Protein AF-A0A645E197-F1 (afdb_monomer)

Mean predicted aligned error: 2.62 Å

Radius of gyration: 12.92 Å; Cα contacts (8 Å, |Δi|>4): 193; chains: 1; bounding box: 34×28×33 Å

Solvent-accessible surface area (backbone atoms only — not comparable to full-atom values): 5337 Å² total; per-residue (Å²): 117,44,81,45,74,20,82,20,40,45,80,24,35,70,56,83,44,68,65,9,28,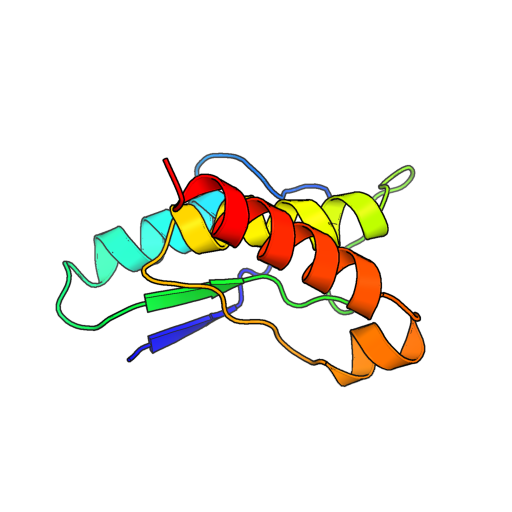16,13,27,20,37,48,50,45,61,72,48,69,70,78,47,57,35,22,14,18,45,43,52,86,76,46,55,73,60,90,90,55,59,57,61,60,30,48,18,46,33,42,55,34,6,31,74,32,28,78,25,68,34,79,43,54,67,65,43,31,59,76,68,70,41,56,65,34,45,49,51,22,49,53,52,54,59,60,64,67,77,112

Organism: NCBI:txid1076179

Structure (mmCIF, N/CA/C/O backbone):
data_AF-A0A645E197-F1
#
_entry.id   AF-A0A645E197-F1
#
loop_
_atom_site.group_PDB
_atom_site.id
_atom_site.type_symbol
_atom_site.label_atom_id
_atom_site.label_alt_id
_atom_site.label_comp_id
_atom_site.label_asym_id
_atom_site.label_entity_id
_atom_site.label_seq_id
_atom_site.pdbx_PDB_ins_code
_atom_site.Cartn_x
_atom_site.Cartn_y
_atom_site.Cartn_z
_atom_site.occupancy
_atom_site.B_iso_or_equiv
_atom_site.auth_seq_id
_atom_site.auth_comp_id
_atom_site.auth_asym_id
_atom_site.auth_atom_id
_atom_s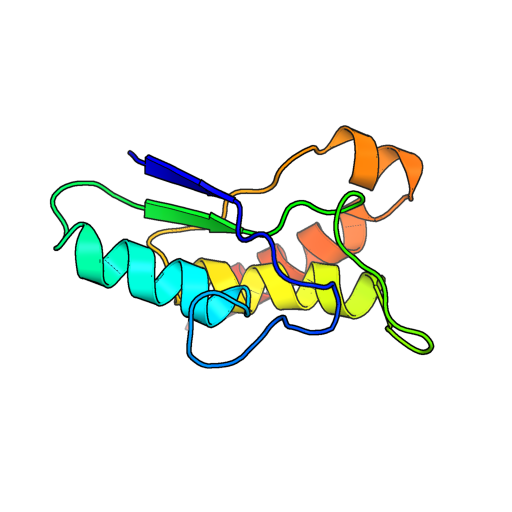ite.pdbx_PDB_model_num
ATOM 1 N N . MET A 1 1 ? -5.439 -11.985 13.948 1.00 88.44 1 MET A N 1
ATOM 2 C CA . MET A 1 1 ? -5.242 -11.082 12.792 1.00 88.44 1 MET A CA 1
ATOM 3 C C . MET A 1 1 ? -5.083 -11.919 11.537 1.00 88.44 1 MET A C 1
ATOM 5 O O . MET A 1 1 ? -4.636 -13.054 11.657 1.00 88.44 1 MET A O 1
ATOM 9 N N . MET A 1 2 ? -5.413 -11.368 10.374 1.00 95.69 2 MET A N 1
ATOM 10 C CA . MET A 1 2 ? -5.169 -11.970 9.065 1.00 95.69 2 MET A CA 1
ATOM 11 C C . MET A 1 2 ? -4.284 -11.032 8.241 1.00 95.69 2 MET A C 1
ATOM 13 O O . MET A 1 2 ? -4.598 -9.850 8.116 1.00 95.69 2 MET A O 1
ATOM 17 N N . LEU A 1 3 ? -3.183 -11.560 7.708 1.00 95.69 3 LEU A N 1
ATOM 18 C CA . LEU A 1 3 ? -2.302 -10.850 6.782 1.00 95.69 3 LEU A CA 1
ATOM 19 C C . LEU A 1 3 ? -2.620 -11.327 5.368 1.00 95.69 3 LEU A C 1
ATOM 21 O O . LEU A 1 3 ? -2.682 -12.536 5.141 1.00 95.69 3 LEU A O 1
ATOM 25 N N . ILE A 1 4 ? -2.839 -10.402 4.438 1.00 94.44 4 ILE A N 1
ATOM 26 C CA . ILE A 1 4 ? -3.202 -10.733 3.057 1.00 94.44 4 ILE A CA 1
ATOM 27 C C . ILE A 1 4 ? -2.282 -10.023 2.061 1.00 94.44 4 ILE A C 1
ATOM 29 O O . ILE A 1 4 ? -2.013 -8.830 2.187 1.00 94.44 4 ILE A O 1
ATOM 33 N N . GLY A 1 5 ? -1.819 -10.760 1.053 1.00 92.88 5 GLY A N 1
ATOM 34 C CA . GLY A 1 5 ? -1.072 -10.205 -0.075 1.00 92.88 5 GLY A CA 1
ATOM 35 C C . GLY A 1 5 ? -2.008 -9.896 -1.238 1.00 92.88 5 GLY A C 1
ATOM 36 O O . GLY A 1 5 ? -2.682 -10.793 -1.739 1.00 92.88 5 GLY A O 1
ATOM 37 N N . ALA A 1 6 ? -2.052 -8.640 -1.673 1.00 94.00 6 ALA A N 1
ATOM 38 C CA . ALA A 1 6 ? -2.780 -8.239 -2.866 1.00 94.00 6 ALA A CA 1
ATOM 39 C C . ALA A 1 6 ? -1.896 -8.435 -4.109 1.00 94.00 6 ALA A C 1
ATOM 41 O O . ALA A 1 6 ? -1.049 -7.596 -4.425 1.00 94.00 6 ALA A O 1
ATOM 42 N N . TYR A 1 7 ? -2.107 -9.542 -4.824 1.00 89.88 7 TYR A N 1
ATOM 43 C CA . TYR A 1 7 ? -1.361 -9.920 -6.034 1.00 89.88 7 TYR A CA 1
ATOM 44 C C . TYR A 1 7 ? -1.841 -9.163 -7.283 1.00 89.88 7 TYR A C 1
ATOM 46 O O . TYR A 1 7 ? -2.241 -9.749 -8.288 1.00 89.88 7 TYR A O 1
ATOM 54 N N . ALA A 1 8 ? -1.820 -7.834 -7.210 1.00 94.69 8 ALA A N 1
ATOM 55 C CA . ALA A 1 8 ? -2.158 -6.947 -8.314 1.00 94.69 8 ALA A CA 1
ATOM 56 C C . ALA A 1 8 ? -0.895 -6.496 -9.069 1.00 94.69 8 ALA A C 1
ATOM 58 O O . ALA A 1 8 ? 0.198 -6.422 -8.505 1.00 94.69 8 ALA A O 1
ATOM 59 N N . ALA A 1 9 ? -1.044 -6.151 -10.351 1.00 96.31 9 ALA A N 1
ATOM 60 C CA . ALA A 1 9 ? 0.024 -5.489 -11.099 1.00 96.31 9 ALA A CA 1
ATOM 61 C C . ALA A 1 9 ? 0.361 -4.122 -10.474 1.00 96.31 9 ALA A C 1
ATOM 63 O O . ALA A 1 9 ? -0.506 -3.475 -9.884 1.00 96.31 9 ALA A O 1
ATOM 64 N N . ALA A 1 10 ? 1.597 -3.649 -10.652 1.00 96.06 10 ALA A N 1
ATOM 65 C CA . ALA A 1 10 ? 2.077 -2.412 -10.031 1.00 96.06 10 ALA A CA 1
ATOM 66 C C . ALA A 1 10 ? 1.185 -1.194 -10.348 1.00 96.06 10 ALA A C 1
ATOM 68 O O . ALA A 1 10 ? 0.923 -0.380 -9.474 1.00 96.06 10 ALA A O 1
ATOM 69 N N . ASN A 1 11 ? 0.626 -1.110 -11.560 1.00 97.44 11 ASN A N 1
ATOM 70 C CA . ASN A 1 11 ? -0.274 -0.022 -11.965 1.00 97.44 11 ASN A CA 1
ATOM 71 C C . ASN A 1 11 ? -1.748 -0.211 -11.545 1.00 97.44 11 ASN A C 1
ATOM 73 O O . ASN A 1 11 ? -2.611 0.560 -11.966 1.00 97.44 11 ASN A O 1
ATOM 77 N N . LYS A 1 12 ? -2.069 -1.243 -10.758 1.00 97.94 12 LYS A N 1
ATOM 78 C CA . LYS A 1 12 ? -3.424 -1.558 -10.276 1.00 97.94 12 LYS A CA 1
ATOM 79 C C . LYS A 1 12 ? -3.547 -1.306 -8.775 1.00 97.94 12 LYS A C 1
ATOM 81 O O . LYS A 1 12 ? -3.959 -2.176 -8.013 1.00 97.94 12 LYS A O 1
ATOM 86 N N . VAL A 1 13 ? -3.191 -0.098 -8.346 1.00 97.94 13 VAL A N 1
ATOM 87 C CA . VAL A 1 13 ? -3.249 0.293 -6.931 1.00 97.94 13 VAL A CA 1
ATOM 88 C C . VAL A 1 13 ? -4.697 0.485 -6.464 1.00 97.94 13 VAL A C 1
ATOM 90 O O . VAL A 1 13 ? -5.175 -0.240 -5.592 1.00 97.94 13 VAL A O 1
ATOM 93 N N . TYR A 1 14 ? -5.421 1.414 -7.089 1.00 98.50 14 TYR A N 1
ATOM 94 C CA . TYR A 1 14 ? -6.808 1.743 -6.751 1.00 98.50 14 TYR A CA 1
ATOM 95 C C . TYR A 1 14 ? -7.812 1.039 -7.669 1.00 98.50 14 TYR A C 1
ATOM 97 O O . TYR A 1 14 ? -7.511 0.735 -8.825 1.00 98.50 14 TYR A O 1
ATOM 105 N N . GLY A 1 15 ? -9.027 0.820 -7.164 1.00 97.69 15 GLY A N 1
ATOM 106 C CA . GLY A 1 15 ? -10.161 0.300 -7.928 1.00 97.69 15 GLY A CA 1
ATOM 107 C C . GLY A 1 15 ? -10.988 -0.723 -7.157 1.00 97.69 15 GLY A C 1
ATOM 108 O O . GLY A 1 15 ? -10.730 -1.001 -5.989 1.00 97.69 15 GLY A O 1
ATOM 109 N N . THR A 1 16 ? -11.973 -1.304 -7.833 1.00 92.25 16 THR A N 1
ATOM 110 C CA . THR A 1 16 ? -12.894 -2.296 -7.272 1.00 92.25 16 THR A CA 1
ATOM 111 C C . THR A 1 16 ? -12.596 -3.686 -7.848 1.00 92.25 16 THR A C 1
ATOM 113 O O . THR A 1 16 ? -12.327 -3.831 -9.039 1.00 92.25 16 THR A O 1
ATOM 116 N N . GLY A 1 17 ? -12.627 -4.721 -7.004 1.00 91.56 17 GLY A N 1
ATOM 117 C CA . GLY A 1 17 ? -12.351 -6.109 -7.399 1.00 91.56 17 GLY A CA 1
ATOM 118 C C . GLY A 1 17 ? -10.980 -6.634 -6.962 1.00 91.56 17 GLY A C 1
ATOM 119 O O . GLY A 1 17 ? -10.108 -5.891 -6.533 1.00 91.56 17 GLY A O 1
ATOM 120 N N . GLU A 1 18 ? -10.793 -7.948 -7.057 1.00 92.19 18 GLU A N 1
ATOM 121 C CA . GLU A 1 18 ? -9.620 -8.647 -6.503 1.00 92.19 18 GLU A CA 1
ATOM 122 C C . GLU A 1 18 ? -8.308 -8.406 -7.274 1.00 92.19 18 GLU A C 1
ATOM 124 O O . GLU A 1 18 ? -7.234 -8.749 -6.796 1.00 92.19 18 GLU A O 1
ATOM 129 N N . TRP A 1 19 ? -8.378 -7.760 -8.439 1.00 94.94 19 TRP A N 1
ATOM 130 C CA . TRP A 1 19 ? -7.218 -7.467 -9.289 1.00 94.94 19 TRP A CA 1
ATOM 131 C C . TRP A 1 19 ? -6.653 -6.054 -9.098 1.00 94.94 19 TRP A C 1
ATOM 133 O O . TRP A 1 19 ? -5.823 -5.607 -9.892 1.00 94.94 19 TRP A O 1
ATOM 143 N N . THR A 1 20 ? -7.098 -5.346 -8.058 1.00 97.62 20 THR A N 1
ATOM 144 C CA . THR A 1 20 ? -6.486 -4.102 -7.579 1.00 97.62 20 THR A CA 1
ATOM 145 C C . THR A 1 20 ? -6.110 -4.239 -6.109 1.00 97.62 20 THR A C 1
ATOM 147 O O . THR A 1 20 ? -6.738 -4.998 -5.370 1.00 97.62 20 THR A O 1
ATOM 150 N N . MET A 1 21 ? -5.097 -3.498 -5.657 1.00 97.31 21 MET A N 1
ATOM 151 C CA . MET A 1 21 ? -4.642 -3.577 -4.263 1.00 97.31 21 MET A CA 1
ATOM 152 C C . MET A 1 21 ? -5.748 -3.149 -3.291 1.00 97.31 21 MET A C 1
ATOM 154 O O . MET A 1 21 ? -6.046 -3.861 -2.329 1.00 97.31 21 MET A O 1
ATOM 158 N N . GLN A 1 22 ? -6.413 -2.031 -3.595 1.00 98.31 22 GLN A N 1
ATOM 159 C CA . GLN A 1 22 ? -7.560 -1.532 -2.839 1.00 98.31 22 GLN A CA 1
ATOM 160 C C . GLN A 1 22 ? -8.719 -2.536 -2.829 1.00 98.31 22 GLN A C 1
ATOM 162 O O . GLN A 1 22 ? -9.235 -2.879 -1.768 1.00 98.31 22 GLN A O 1
ATOM 167 N N . GLY A 1 23 ? -9.124 -3.026 -4.000 1.00 98.00 23 GLY A N 1
ATOM 168 C CA . GLY A 1 23 ? -10.303 -3.873 -4.127 1.00 98.00 23 GLY A CA 1
ATOM 169 C C . GLY A 1 23 ? -10.107 -5.251 -3.496 1.00 98.00 23 GLY A C 1
ATOM 170 O O . GLY A 1 23 ? -11.039 -5.767 -2.875 1.00 98.00 23 GLY A O 1
ATOM 171 N N . PHE A 1 24 ? -8.896 -5.812 -3.566 1.00 97.06 24 PHE A N 1
ATOM 172 C CA . PHE A 1 24 ? -8.544 -7.040 -2.855 1.00 97.06 24 PHE A CA 1
ATOM 173 C C . PHE A 1 24 ? -8.654 -6.855 -1.335 1.00 97.06 24 PHE A C 1
ATOM 175 O O . PHE A 1 24 ? -9.312 -7.649 -0.661 1.00 97.06 24 PHE A O 1
ATOM 182 N N . CYS A 1 25 ? -8.089 -5.763 -0.806 1.00 97.56 25 CYS A N 1
ATOM 183 C CA . CYS A 1 25 ? -8.176 -5.403 0.611 1.00 97.56 25 CYS A CA 1
ATOM 184 C C . CYS A 1 25 ? -9.630 -5.238 1.082 1.00 97.56 25 CYS A C 1
ATOM 186 O O . CYS A 1 25 ? -10.049 -5.877 2.050 1.00 97.56 25 CYS A O 1
ATOM 188 N N . THR A 1 26 ? -10.436 -4.468 0.344 1.00 97.62 26 THR A N 1
ATOM 189 C CA . THR A 1 26 ? -11.858 -4.269 0.658 1.00 97.62 26 THR A CA 1
ATOM 190 C C . THR A 1 26 ? -12.635 -5.583 0.641 1.00 97.62 26 THR A C 1
ATOM 192 O O . THR A 1 26 ? -13.447 -5.835 1.531 1.00 97.62 26 THR A O 1
ATOM 195 N N . ARG A 1 27 ? -12.386 -6.456 -0.343 1.00 96.88 27 ARG A N 1
ATOM 196 C CA . ARG A 1 27 ? -13.079 -7.746 -0.444 1.00 96.88 27 ARG A CA 1
ATOM 197 C C . ARG A 1 27 ? -12.709 -8.678 0.702 1.00 96.88 27 ARG A C 1
ATOM 199 O O . 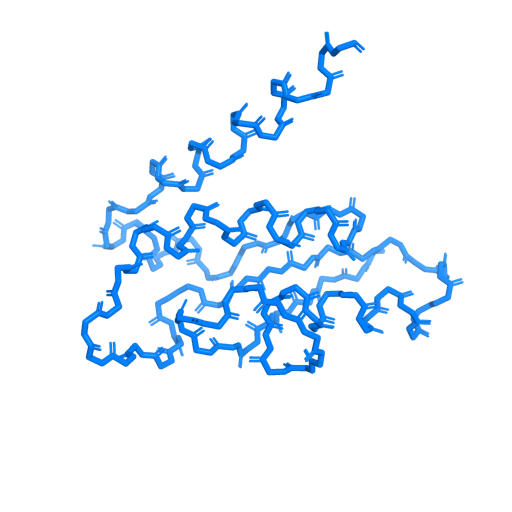ARG A 1 27 ? -13.587 -9.355 1.227 1.00 96.88 27 ARG A O 1
ATOM 206 N N . ALA A 1 28 ? -11.450 -8.688 1.127 1.00 96.38 28 ALA A N 1
ATOM 207 C CA . ALA A 1 28 ? -11.040 -9.460 2.291 1.00 96.38 28 ALA A CA 1
ATOM 208 C C . ALA A 1 28 ? -11.724 -8.961 3.572 1.00 96.38 28 ALA A C 1
ATOM 210 O O . ALA A 1 28 ? -12.262 -9.774 4.319 1.00 96.38 28 ALA A O 1
ATOM 211 N N . LYS A 1 29 ? -11.786 -7.641 3.792 1.00 96.25 29 LYS A N 1
ATOM 212 C CA . LYS A 1 29 ? -12.560 -7.045 4.895 1.00 96.25 29 LYS A CA 1
ATOM 213 C C . LYS A 1 29 ? -14.036 -7.435 4.858 1.00 96.25 29 LYS A C 1
ATOM 215 O O . LYS A 1 29 ? -14.610 -7.739 5.903 1.00 96.25 29 LYS A O 1
ATOM 220 N N . ASP A 1 30 ? -14.642 -7.434 3.674 1.00 96.06 30 ASP A N 1
ATOM 221 C CA . ASP A 1 30 ? -16.042 -7.819 3.516 1.00 96.06 30 ASP A CA 1
ATOM 222 C C . ASP A 1 30 ? -16.264 -9.312 3.798 1.00 96.06 30 ASP A C 1
ATOM 224 O O . ASP A 1 30 ? -17.217 -9.670 4.483 1.00 96.06 30 ASP A O 1
ATOM 228 N N . LEU A 1 31 ? -15.372 -10.189 3.336 1.00 95.88 31 LEU A N 1
ATOM 229 C CA . LEU A 1 31 ? -15.481 -11.635 3.543 1.00 95.88 31 LEU A CA 1
ATOM 230 C C . LEU A 1 31 ? -15.234 -12.051 4.994 1.00 95.88 31 LEU A C 1
ATOM 232 O O . LEU A 1 31 ? -15.899 -12.960 5.486 1.00 95.88 31 LEU A O 1
ATOM 236 N N . THR A 1 32 ? -14.307 -11.396 5.696 1.00 96.00 32 THR A N 1
ATOM 237 C CA . THR A 1 32 ? -14.037 -11.720 7.104 1.00 96.00 32 THR A CA 1
ATOM 238 C C . THR A 1 32 ? -15.122 -11.210 8.046 1.00 96.00 32 THR A C 1
ATOM 240 O O . THR A 1 32 ? -15.154 -11.647 9.194 1.00 96.00 32 THR A O 1
ATOM 243 N N . LYS A 1 33 ? -16.005 -10.302 7.596 1.00 95.75 33 LYS A N 1
ATOM 244 C CA . LYS A 1 33 ? -17.129 -9.742 8.376 1.00 95.75 33 LYS A CA 1
ATOM 245 C C . LYS A 1 33 ? -16.717 -9.276 9.782 1.00 95.75 33 LYS A C 1
ATOM 247 O O . LYS A 1 33 ? -17.477 -9.397 10.737 1.00 95.75 33 LYS A O 1
ATOM 252 N N . GLY A 1 34 ? -15.490 -8.766 9.917 1.00 94.69 34 GLY A N 1
ATOM 253 C CA . GLY A 1 34 ? -14.943 -8.297 11.193 1.00 94.69 34 GLY A CA 1
ATOM 254 C C . GLY A 1 34 ? -14.578 -9.393 12.203 1.00 94.69 34 GLY A C 1
ATOM 255 O O . GLY A 1 34 ? -14.194 -9.060 13.319 1.00 94.69 34 GLY A O 1
ATOM 256 N N . ALA A 1 35 ? -14.635 -10.679 11.837 1.00 97.31 35 ALA A N 1
ATOM 257 C CA . ALA A 1 35 ? -14.241 -11.782 12.718 1.00 97.31 35 ALA A CA 1
ATOM 258 C C . ALA A 1 35 ? -12.766 -11.698 13.152 1.00 97.31 35 ALA A C 1
ATOM 260 O O . ALA A 1 35 ? -12.396 -12.183 14.219 1.00 97.31 35 ALA A O 1
ATOM 261 N N . VAL A 1 36 ? -11.919 -11.076 12.324 1.00 96.38 36 VAL A N 1
ATOM 262 C CA . VAL A 1 36 ? -10.510 -10.795 12.615 1.00 96.38 36 VAL A CA 1
ATOM 263 C C . VAL A 1 36 ? -10.092 -9.454 12.001 1.00 96.38 36 VAL A C 1
ATOM 265 O O . VAL A 1 36 ? -10.579 -9.118 10.919 1.00 96.38 36 VAL A O 1
ATOM 268 N N . PRO A 1 37 ? -9.145 -8.717 12.619 1.00 97.75 37 PRO A N 1
ATOM 269 C CA . PRO A 1 37 ? -8.482 -7.599 11.957 1.00 97.75 37 PRO A CA 1
ATOM 270 C C . PRO A 1 37 ? -7.729 -8.072 10.712 1.00 97.75 37 PRO A C 1
ATOM 272 O O . PRO A 1 37 ? -7.016 -9.083 10.780 1.00 97.75 37 PRO A O 1
ATOM 275 N N . VAL A 1 38 ? -7.873 -7.344 9.608 1.00 97.88 38 VAL A N 1
ATOM 276 C CA . VAL A 1 38 ? -7.243 -7.641 8.315 1.00 97.88 38 VAL A CA 1
ATOM 277 C C . VAL A 1 38 ? -6.193 -6.582 8.003 1.00 97.88 38 VAL A C 1
ATOM 279 O O . VAL A 1 38 ? -6.501 -5.395 8.000 1.00 97.88 38 VAL A O 1
ATOM 282 N N . TYR A 1 39 ? -4.973 -7.013 7.694 1.00 97.56 39 TYR A N 1
ATOM 283 C CA . TYR A 1 39 ? -3.885 -6.147 7.246 1.00 97.56 39 TYR A CA 1
ATOM 284 C C . TYR A 1 39 ? -3.475 -6.577 5.846 1.00 97.56 39 TYR A C 1
ATOM 286 O O . TYR A 1 39 ? -3.081 -7.727 5.643 1.00 97.56 39 TYR A O 1
ATOM 294 N N . GLY A 1 40 ? -3.599 -5.670 4.883 1.00 96.44 40 GLY A N 1
ATOM 295 C CA . GLY A 1 40 ? -3.360 -5.973 3.477 1.00 96.44 40 GLY A CA 1
ATOM 296 C C . GLY A 1 40 ? -2.312 -5.074 2.854 1.00 96.44 40 GLY A C 1
ATOM 297 O O . GLY A 1 40 ? -2.078 -3.956 3.316 1.00 96.44 40 GLY A O 1
ATOM 298 N N . GLY A 1 41 ? -1.697 -5.563 1.787 1.00 95.56 41 GLY A N 1
ATOM 299 C CA . GLY A 1 41 ? -0.855 -4.744 0.932 1.00 95.56 41 GLY A CA 1
ATOM 300 C C . GLY A 1 41 ? -0.173 -5.541 -0.171 1.00 95.56 41 GLY A C 1
ATOM 301 O O . GLY A 1 41 ? -0.450 -6.731 -0.339 1.00 95.56 41 GLY A O 1
ATOM 302 N N . PRO A 1 42 ? 0.643 -4.871 -0.993 1.00 94.38 42 PRO A N 1
ATOM 303 C CA . PRO A 1 42 ? 1.197 -5.460 -2.204 1.00 94.38 42 PRO A CA 1
ATOM 304 C C . PRO A 1 42 ? 2.358 -6.423 -1.941 1.00 94.38 42 PRO A C 1
ATOM 306 O O . PRO A 1 42 ? 3.075 -6.305 -0.947 1.00 94.38 42 PRO A O 1
ATOM 309 N N . ASP A 1 43 ? 2.598 -7.299 -2.916 1.00 90.19 43 ASP A N 1
ATOM 310 C CA . ASP A 1 43 ? 3.832 -8.081 -3.051 1.00 90.19 43 ASP A CA 1
ATOM 311 C C . ASP A 1 43 ? 4.860 -7.296 -3.890 1.00 90.19 43 ASP A C 1
ATOM 313 O O . ASP A 1 43 ? 5.025 -7.497 -5.102 1.00 90.19 43 ASP A O 1
ATOM 317 N N . VAL A 1 44 ? 5.486 -6.295 -3.261 1.00 91.00 44 VAL A N 1
ATOM 318 C CA . VAL A 1 44 ? 6.391 -5.372 -3.961 1.00 91.00 44 VAL A CA 1
ATOM 319 C C . VAL A 1 44 ? 7.603 -6.133 -4.487 1.00 91.00 44 VAL A C 1
ATOM 321 O O . VAL A 1 44 ? 8.312 -6.799 -3.737 1.00 91.00 44 VAL A O 1
ATOM 324 N N . GLY A 1 45 ? 7.881 -5.973 -5.782 1.00 88.31 45 GLY A N 1
ATOM 325 C CA . GLY A 1 45 ? 9.024 -6.598 -6.452 1.00 88.31 45 GLY A CA 1
ATOM 326 C C . GLY A 1 45 ? 8.722 -7.947 -7.106 1.00 88.31 45 GLY A C 1
ATOM 327 O O . GLY A 1 45 ? 9.533 -8.401 -7.907 1.00 88.31 45 GLY A O 1
ATOM 328 N N . ASN A 1 46 ? 7.551 -8.536 -6.843 1.00 88.81 46 ASN A N 1
ATOM 329 C CA . ASN A 1 46 ? 7.096 -9.785 -7.464 1.00 88.81 46 ASN A CA 1
ATOM 330 C C . ASN A 1 46 ? 5.795 -9.615 -8.286 1.00 88.81 46 ASN A C 1
ATOM 332 O O . ASN A 1 46 ? 5.231 -10.569 -8.816 1.00 88.81 46 ASN A O 1
ATOM 336 N N . TRP A 1 47 ? 5.312 -8.380 -8.433 1.00 91.44 47 TRP A N 1
ATOM 337 C CA . TRP A 1 47 ? 4.186 -8.030 -9.300 1.00 91.44 47 TRP A CA 1
ATOM 338 C C . TRP A 1 47 ? 4.579 -7.898 -10.781 1.00 91.44 47 TRP A C 1
ATOM 340 O O . TRP A 1 47 ? 5.734 -7.674 -11.143 1.00 91.44 47 TRP A O 1
ATOM 350 N N . THR A 1 48 ? 3.589 -7.951 -11.673 1.00 95.56 48 THR A N 1
ATOM 351 C CA . THR A 1 48 ? 3.786 -7.493 -13.056 1.00 95.56 48 THR A CA 1
ATOM 352 C C . THR A 1 48 ? 3.968 -5.976 -13.080 1.00 95.56 48 THR A C 1
ATOM 354 O O . THR A 1 48 ? 3.193 -5.250 -12.455 1.00 95.56 48 THR A O 1
ATOM 357 N N . VAL A 1 49 ? 4.952 -5.495 -13.844 1.00 96.38 49 VAL A N 1
ATOM 358 C CA . VAL A 1 49 ? 5.199 -4.064 -14.068 1.00 96.38 49 VAL A CA 1
ATOM 359 C C . VAL A 1 49 ? 4.918 -3.727 -15.535 1.00 96.38 49 VAL A C 1
ATOM 361 O O . VAL A 1 49 ? 5.785 -3.927 -16.386 1.00 96.38 49 VAL A O 1
ATOM 364 N N . PRO A 1 50 ? 3.709 -3.239 -15.869 1.00 97.25 50 PRO A N 1
ATOM 365 C CA . PRO A 1 50 ? 3.414 -2.775 -17.220 1.00 97.25 50 PRO A CA 1
ATOM 366 C C . PRO A 1 50 ? 4.332 -1.625 -17.646 1.00 97.25 50 PRO A C 1
ATOM 368 O O . PRO A 1 50 ? 4.758 -0.817 -16.815 1.00 97.25 50 PRO A O 1
ATOM 371 N N . ALA A 1 51 ? 4.610 -1.524 -18.946 1.00 97.19 51 ALA A N 1
ATOM 372 C CA . ALA A 1 51 ? 5.441 -0.455 -19.494 1.00 97.19 51 ALA A CA 1
ATOM 373 C C . ALA A 1 51 ? 4.900 0.935 -19.107 1.00 97.19 51 ALA A C 1
ATOM 375 O O . ALA A 1 51 ? 3.694 1.173 -19.147 1.00 97.19 51 ALA A O 1
ATOM 376 N N . GLY A 1 52 ? 5.802 1.842 -18.720 1.00 97.00 52 GLY A N 1
ATOM 377 C CA . GLY A 1 52 ? 5.455 3.200 -18.283 1.00 97.00 52 GLY A CA 1
ATOM 378 C C . GLY A 1 52 ? 4.940 3.314 -16.843 1.00 97.00 52 GLY A C 1
ATOM 379 O O . GLY A 1 52 ? 4.595 4.412 -16.421 1.00 97.00 52 GLY A O 1
ATOM 380 N N . THR A 1 53 ? 4.894 2.220 -16.075 1.00 97.50 53 THR A N 1
ATOM 381 C CA . THR A 1 53 ? 4.485 2.275 -14.664 1.00 97.50 53 THR A CA 1
ATOM 382 C C . THR A 1 53 ? 5.557 2.943 -13.807 1.00 97.50 53 THR A C 1
ATOM 384 O O . THR A 1 53 ? 6.685 2.453 -13.729 1.00 97.50 53 THR A O 1
ATOM 387 N N . ASP A 1 54 ? 5.188 4.005 -13.089 1.00 97.62 54 ASP A N 1
ATOM 388 C CA . ASP A 1 54 ? 5.992 4.516 -11.980 1.00 97.62 54 ASP A CA 1
ATOM 389 C C . ASP A 1 54 ? 5.810 3.604 -10.758 1.00 97.62 54 ASP A C 1
ATOM 391 O O . ASP A 1 54 ? 4.849 3.700 -9.986 1.00 97.62 54 ASP A O 1
ATOM 395 N N . VAL A 1 55 ? 6.743 2.665 -10.604 1.00 96.62 55 VAL A N 1
ATOM 396 C CA . VAL A 1 55 ? 6.731 1.687 -9.509 1.00 96.62 55 VAL A CA 1
ATOM 397 C C . VAL A 1 55 ? 6.880 2.375 -8.152 1.00 96.62 55 VAL A C 1
ATOM 399 O O . VAL A 1 55 ? 6.274 1.936 -7.181 1.00 96.62 55 VAL A O 1
ATOM 402 N N . ASN A 1 56 ? 7.637 3.467 -8.067 1.00 97.19 56 ASN A N 1
ATOM 403 C CA . ASN A 1 56 ? 7.872 4.166 -6.805 1.00 97.19 56 ASN A CA 1
ATOM 404 C C . ASN A 1 56 ? 6.608 4.882 -6.330 1.00 97.19 56 ASN A C 1
ATOM 406 O O . ASN A 1 56 ? 6.225 4.763 -5.164 1.00 97.19 56 ASN A O 1
ATOM 410 N N . GLN A 1 57 ? 5.919 5.553 -7.255 1.00 98.25 57 GLN A N 1
ATOM 411 C CA . GLN A 1 57 ? 4.598 6.112 -6.995 1.00 98.25 57 GLN A CA 1
ATOM 412 C C . GLN A 1 57 ? 3.609 5.016 -6.587 1.00 98.25 57 GLN A C 1
ATOM 414 O O . GLN A 1 57 ? 2.866 5.193 -5.623 1.00 98.25 57 GLN A O 1
ATOM 419 N N . SER A 1 58 ? 3.642 3.866 -7.264 1.00 97.62 58 SER A N 1
ATOM 420 C CA . SER A 1 58 ? 2.764 2.732 -6.954 1.00 97.62 58 SER A CA 1
ATOM 421 C C . SER A 1 58 ? 3.012 2.179 -5.546 1.00 97.62 58 SER A C 1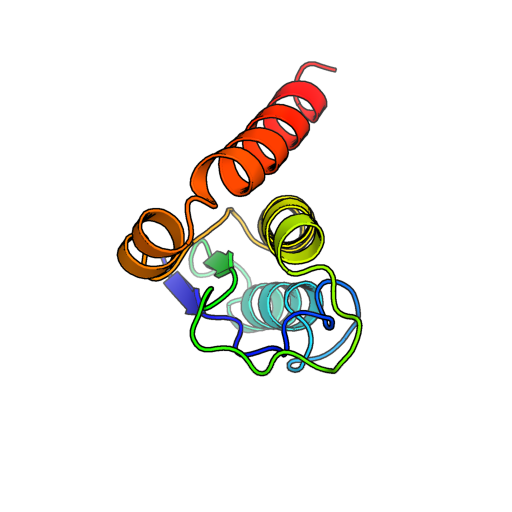
ATOM 423 O O . SER A 1 58 ? 2.064 1.925 -4.807 1.00 97.62 58 SER A O 1
ATOM 425 N N . VAL A 1 59 ? 4.278 2.059 -5.128 1.00 97.19 59 VAL A N 1
ATOM 426 C CA . VAL A 1 59 ? 4.655 1.664 -3.761 1.00 97.19 59 VAL A CA 1
ATOM 427 C C . VAL A 1 59 ? 4.096 2.653 -2.738 1.00 97.19 59 VAL A C 1
ATOM 429 O O . VAL A 1 59 ? 3.453 2.229 -1.779 1.00 97.19 59 VAL A O 1
ATOM 432 N N . GLN A 1 60 ? 4.272 3.959 -2.952 1.00 97.88 60 GLN A N 1
ATOM 433 C CA . GLN A 1 60 ? 3.742 4.981 -2.045 1.00 97.88 60 GLN A CA 1
ATOM 434 C C . GLN A 1 60 ? 2.208 4.935 -1.961 1.00 97.88 60 GLN A C 1
ATOM 436 O O . GLN A 1 60 ? 1.648 4.913 -0.865 1.00 97.88 60 GLN A O 1
ATOM 441 N N . GLN A 1 61 ? 1.525 4.894 -3.107 1.00 98.38 61 GLN A N 1
ATOM 442 C CA . GLN A 1 61 ? 0.062 4.850 -3.180 1.00 98.38 61 GLN A CA 1
ATOM 443 C C . GLN A 1 61 ? -0.512 3.557 -2.595 1.00 98.38 61 GLN A C 1
ATOM 445 O O . GLN A 1 61 ? -1.610 3.571 -2.048 1.00 98.38 61 GLN A O 1
ATOM 450 N N . SER A 1 62 ? 0.227 2.444 -2.657 1.00 97.50 62 SER A N 1
ATOM 451 C CA . SER A 1 62 ? -0.216 1.181 -2.062 1.00 97.50 62 SER A CA 1
ATOM 452 C C . SER A 1 62 ? -0.459 1.293 -0.558 1.00 97.50 62 SER A C 1
ATOM 454 O O . SER A 1 62 ? -1.358 0.627 -0.047 1.00 97.50 62 SER A O 1
ATOM 456 N N . VAL A 1 63 ? 0.299 2.148 0.142 1.00 98.12 63 VAL A N 1
ATOM 457 C CA . VAL A 1 63 ? 0.099 2.385 1.575 1.00 98.12 63 VAL A CA 1
ATOM 458 C C . VAL A 1 63 ? -1.278 2.991 1.797 1.00 98.12 63 VAL A C 1
ATOM 460 O O . VAL A 1 63 ? -2.070 2.419 2.534 1.00 98.12 63 VAL A O 1
ATOM 463 N N . ASP A 1 64 ? -1.584 4.089 1.107 1.00 98.25 64 ASP A N 1
ATOM 464 C CA . ASP A 1 64 ? -2.876 4.773 1.188 1.00 98.25 64 ASP A CA 1
ATOM 465 C C . ASP A 1 64 ? -4.043 3.858 0.784 1.00 98.25 64 ASP A C 1
ATOM 467 O O . ASP A 1 64 ? -5.015 3.714 1.525 1.00 98.25 64 ASP A O 1
ATOM 471 N N . ALA A 1 65 ? -3.923 3.182 -0.358 1.00 98.12 65 ALA A N 1
ATOM 472 C CA . ALA A 1 65 ? -4.970 2.316 -0.879 1.00 98.12 65 ALA A CA 1
ATOM 473 C C . ALA A 1 65 ? -5.312 1.171 0.080 1.00 98.12 65 ALA A C 1
ATOM 475 O O . ALA A 1 65 ? -6.485 0.895 0.328 1.00 98.12 65 ALA A O 1
ATOM 476 N N . CYS A 1 66 ? -4.294 0.498 0.617 1.00 97.88 66 CYS A N 1
ATOM 477 C CA . CYS A 1 66 ? -4.498 -0.699 1.419 1.00 97.88 66 CYS A CA 1
ATOM 478 C C . CYS A 1 66 ? -4.834 -0.361 2.873 1.00 97.88 66 CYS A C 1
ATOM 480 O O . CYS A 1 66 ? -5.740 -0.976 3.427 1.00 97.88 66 CYS A O 1
ATOM 482 N N . ILE A 1 67 ? -4.171 0.631 3.484 1.00 97.50 67 ILE A N 1
ATOM 483 C CA . ILE A 1 67 ? -4.403 0.975 4.896 1.00 97.50 67 ILE A CA 1
ATOM 484 C C . ILE A 1 67 ? -5.824 1.482 5.141 1.00 97.50 67 ILE A C 1
ATOM 486 O O . ILE A 1 67 ? -6.395 1.183 6.181 1.00 97.50 67 ILE A O 1
ATOM 490 N N . ASN A 1 68 ? -6.407 2.194 4.170 1.00 97.06 68 ASN A N 1
ATOM 491 C CA . ASN A 1 68 ? -7.780 2.691 4.249 1.00 97.06 68 ASN A CA 1
ATOM 492 C C . ASN A 1 68 ? -8.821 1.644 3.815 1.00 97.06 68 ASN A C 1
ATOM 494 O O . ASN A 1 68 ? -9.999 1.774 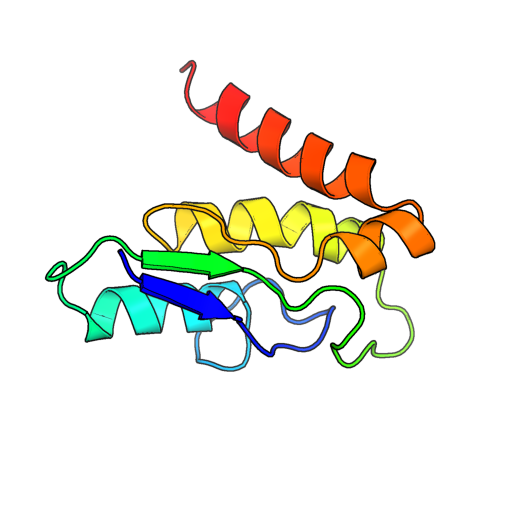4.140 1.00 97.06 68 ASN A O 1
ATOM 498 N N . ALA A 1 69 ? -8.414 0.616 3.063 1.00 97.38 69 ALA A N 1
ATOM 499 C CA . ALA A 1 69 ? -9.293 -0.475 2.637 1.00 97.38 69 ALA A CA 1
ATOM 500 C C . ALA A 1 69 ? -9.336 -1.650 3.631 1.00 97.38 69 ALA A C 1
ATOM 502 O O . ALA A 1 69 ? -10.238 -2.482 3.533 1.00 97.38 69 ALA A O 1
ATOM 503 N N . CYS A 1 70 ? -8.373 -1.719 4.555 1.00 95.62 70 CYS A N 1
ATOM 504 C CA . CYS A 1 70 ? -8.198 -2.744 5.586 1.00 95.62 70 CYS A CA 1
ATOM 505 C C . CYS A 1 70 ? -8.190 -2.132 7.003 1.00 95.62 70 CYS A C 1
ATOM 507 O O . CYS A 1 70 ? -8.405 -0.939 7.175 1.00 95.62 70 CYS A O 1
ATOM 509 N N . ASP A 1 71 ? -7.943 -2.951 8.033 1.00 96.69 71 ASP A N 1
ATOM 510 C CA . ASP A 1 71 ? -7.682 -2.476 9.407 1.00 96.69 71 ASP A CA 1
ATOM 511 C C . ASP A 1 71 ? -6.219 -2.040 9.608 1.00 96.69 71 ASP A C 1
ATOM 513 O O . ASP A 1 71 ? -5.827 -1.572 10.678 1.00 96.69 71 ASP A O 1
ATOM 517 N N . GLY A 1 72 ? -5.395 -2.220 8.577 1.00 96.06 72 GLY A N 1
ATOM 518 C CA . GLY A 1 72 ? -4.048 -1.695 8.508 1.00 96.06 72 GLY A CA 1
ATOM 519 C C . GLY A 1 72 ? -3.296 -2.178 7.269 1.00 96.06 72 GLY A C 1
ATOM 520 O O . GLY A 1 72 ? -3.853 -2.822 6.378 1.00 96.06 72 GLY A O 1
ATOM 521 N N . TYR A 1 73 ? -2.004 -1.861 7.233 1.00 96.81 73 TYR A N 1
ATOM 522 C CA . TYR A 1 73 ? -1.119 -2.151 6.110 1.00 96.81 73 TYR A CA 1
ATOM 523 C C . TYR A 1 73 ? -0.202 -3.339 6.403 1.00 96.81 73 TYR A C 1
ATOM 525 O O . TYR A 1 73 ? 0.366 -3.442 7.491 1.00 96.81 73 TYR A O 1
ATOM 533 N N . PHE A 1 74 ? -0.031 -4.211 5.415 1.00 94.94 74 PHE A N 1
ATOM 534 C CA . PHE A 1 74 ? 0.937 -5.302 5.426 1.00 94.94 74 PHE A CA 1
ATOM 535 C C . PHE A 1 74 ? 1.831 -5.199 4.191 1.00 94.94 74 PHE A C 1
ATOM 537 O O . PHE A 1 74 ? 1.342 -4.978 3.091 1.00 94.94 74 PHE A O 1
ATOM 544 N N . LEU A 1 75 ? 3.139 -5.369 4.365 1.00 90.31 75 LEU A N 1
ATOM 545 C CA . LEU A 1 75 ? 4.109 -5.291 3.280 1.00 90.31 75 LEU A CA 1
ATOM 546 C C . LEU A 1 75 ? 4.943 -6.572 3.230 1.00 90.31 75 LEU A C 1
ATOM 548 O O . LEU A 1 75 ? 5.552 -6.960 4.228 1.00 90.31 75 LEU A O 1
ATOM 552 N N . PHE A 1 76 ? 5.012 -7.170 2.043 1.00 80.25 76 PHE A N 1
ATOM 553 C CA . PHE A 1 76 ? 5.778 -8.374 1.744 1.00 80.25 76 PHE A CA 1
ATOM 554 C C . PHE A 1 76 ? 6.634 -8.146 0.487 1.00 80.25 76 PHE A C 1
ATOM 556 O O . PHE A 1 76 ? 6.164 -7.519 -0.457 1.00 80.25 76 PHE A O 1
ATOM 563 N N . ASP A 1 77 ? 7.884 -8.589 0.372 1.00 83.88 77 ASP A N 1
ATOM 564 C CA . ASP A 1 77 ? 8.935 -8.786 1.384 1.00 83.88 77 ASP A CA 1
ATOM 565 C C . ASP A 1 77 ? 9.843 -7.534 1.373 1.00 83.88 77 ASP A C 1
ATOM 567 O O . ASP A 1 77 ? 10.220 -7.020 0.314 1.00 83.88 77 ASP A O 1
ATOM 571 N N . MET A 1 78 ? 10.240 -7.043 2.551 1.00 88.56 78 MET A N 1
ATOM 572 C CA . MET A 1 78 ? 11.145 -5.899 2.707 1.00 88.56 78 MET A CA 1
ATOM 573 C C . MET A 1 78 ? 12.495 -6.052 1.990 1.00 88.56 78 MET A C 1
ATOM 575 O O . MET A 1 78 ? 13.128 -5.041 1.666 1.00 88.56 78 MET A O 1
ATOM 579 N N . ILE A 1 79 ? 12.957 -7.276 1.718 1.00 91.75 79 ILE A N 1
ATOM 580 C CA . ILE A 1 79 ? 14.190 -7.505 0.955 1.00 91.75 79 ILE A CA 1
ATOM 581 C C . ILE A 1 79 ? 14.093 -6.925 -0.461 1.00 91.75 79 ILE A C 1
ATOM 583 O O . ILE A 1 79 ? 15.075 -6.341 -0.933 1.00 91.75 79 ILE A O 1
ATOM 587 N N . HIS A 1 80 ? 12.933 -7.010 -1.123 1.00 92.00 80 HIS A N 1
ATOM 588 C CA . HIS A 1 80 ? 12.742 -6.406 -2.445 1.00 92.00 80 HIS A CA 1
ATOM 589 C C . HIS A 1 80 ? 12.864 -4.884 -2.382 1.00 92.00 80 HIS A C 1
ATOM 591 O O . HIS A 1 80 ? 13.624 -4.299 -3.156 1.00 92.00 80 HIS A O 1
ATOM 597 N N . LEU A 1 81 ? 12.225 -4.250 -1.394 1.00 92.12 81 LEU A N 1
ATOM 598 C CA . LEU A 1 81 ? 12.352 -2.807 -1.184 1.00 92.12 81 LEU A CA 1
ATOM 599 C C . LEU A 1 81 ? 13.790 -2.385 -0.910 1.00 92.12 81 LEU A C 1
ATOM 601 O O . LEU A 1 81 ? 14.236 -1.361 -1.422 1.00 92.12 81 LEU A O 1
ATOM 605 N N . LYS A 1 82 ? 14.519 -3.151 -0.092 1.00 93.12 82 LYS A N 1
ATOM 606 C CA . LYS A 1 82 ? 15.913 -2.841 0.229 1.00 93.12 82 LYS A CA 1
ATOM 607 C C . LYS A 1 82 ? 16.790 -2.928 -1.016 1.00 93.12 82 LYS A C 1
ATOM 609 O O . LYS A 1 82 ? 17.576 -2.019 -1.260 1.00 93.12 82 LYS A O 1
ATOM 614 N N . LYS A 1 83 ? 16.643 -3.992 -1.813 1.00 94.44 83 LYS A N 1
ATOM 615 C CA . LYS A 1 83 ? 17.395 -4.177 -3.065 1.00 94.44 83 LYS A CA 1
ATOM 616 C C . LYS A 1 83 ? 17.096 -3.084 -4.091 1.00 94.44 83 LYS A C 1
ATOM 618 O O . LYS A 1 83 ? 18.010 -2.647 -4.779 1.00 94.44 83 LYS A O 1
ATOM 623 N N . ALA A 1 84 ? 15.845 -2.635 -4.167 1.00 93.38 84 ALA A N 1
ATOM 624 C CA . ALA A 1 84 ? 15.419 -1.577 -5.078 1.00 93.38 84 ALA A CA 1
ATOM 625 C C . ALA A 1 84 ? 15.603 -0.157 -4.509 1.00 93.38 84 ALA A C 1
ATOM 627 O O . ALA A 1 84 ? 15.299 0.812 -5.199 1.00 93.38 84 ALA A O 1
ATOM 628 N N . ASN A 1 85 ? 16.081 -0.019 -3.264 1.00 95.88 85 ASN A N 1
ATOM 629 C CA . ASN A 1 85 ? 16.137 1.245 -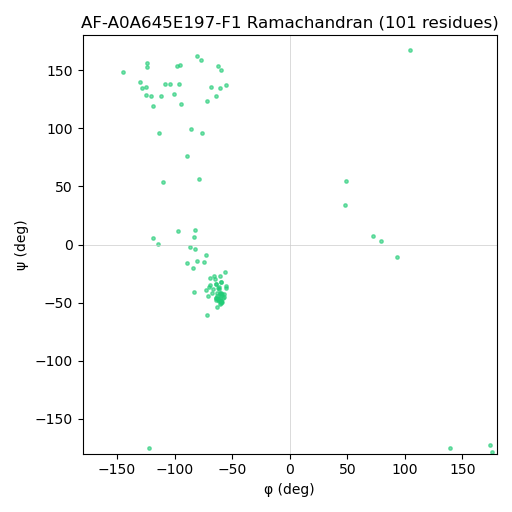2.529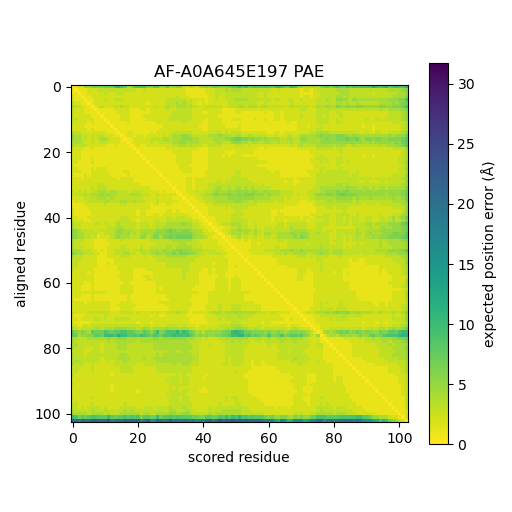 1.00 95.88 85 ASN A CA 1
ATOM 630 C C . ASN A 1 85 ? 14.792 1.998 -2.578 1.00 95.88 85 ASN A C 1
ATOM 632 O O . ASN A 1 85 ? 14.735 3.129 -3.044 1.00 95.88 85 ASN A O 1
ATOM 636 N N . GLN A 1 86 ? 13.700 1.344 -2.166 1.00 95.69 86 GLN A N 1
ATOM 637 C CA . GLN A 1 86 ? 12.322 1.863 -2.250 1.00 95.69 86 GLN A CA 1
ATOM 638 C C . GLN A 1 86 ? 11.657 2.109 -0.889 1.00 95.69 86 GLN A C 1
ATOM 640 O O . GLN A 1 86 ? 10.510 2.557 -0.831 1.00 95.69 86 GLN A O 1
ATOM 645 N N . TRP A 1 87 ? 12.358 1.844 0.218 1.00 95.56 87 TRP A N 1
ATOM 646 C CA . TRP A 1 87 ? 11.810 2.027 1.567 1.00 95.56 87 TRP A CA 1
ATOM 647 C C . TRP A 1 87 ? 11.297 3.452 1.810 1.00 95.56 87 TRP A C 1
ATOM 649 O O . TRP A 1 87 ? 10.258 3.633 2.442 1.00 95.56 87 TRP A O 1
ATOM 659 N N . GLN A 1 88 ? 11.976 4.466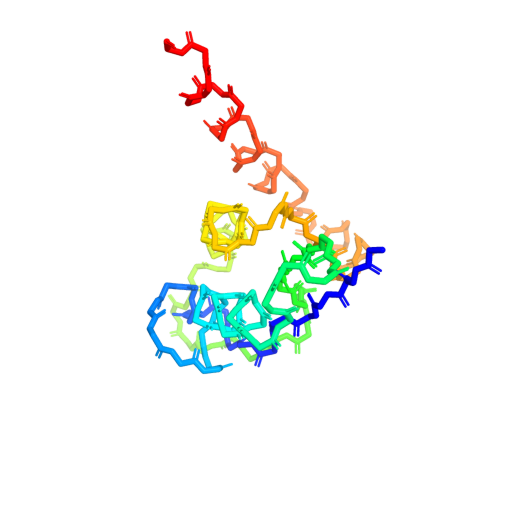 1.271 1.00 97.69 88 GLN A N 1
ATOM 660 C CA . GLN A 1 88 ? 11.559 5.857 1.427 1.00 97.69 88 GLN A CA 1
ATOM 661 C C . GLN A 1 88 ? 10.157 6.131 0.871 1.00 97.69 88 GLN A C 1
ATOM 663 O O . GLN A 1 88 ? 9.444 6.931 1.461 1.00 97.69 88 GLN A O 1
ATOM 668 N N . TYR A 1 89 ? 9.720 5.443 -0.189 1.00 97.69 89 TYR A N 1
ATOM 669 C CA . TYR A 1 89 ? 8.383 5.642 -0.761 1.00 97.69 89 TYR A CA 1
ATOM 670 C C . TYR A 1 89 ? 7.290 5.046 0.130 1.00 97.69 89 TYR A C 1
ATOM 672 O O . TYR A 1 89 ? 6.253 5.676 0.338 1.00 97.69 89 TYR A O 1
ATOM 680 N N . VAL A 1 90 ? 7.553 3.878 0.732 1.00 97.00 90 VAL A N 1
ATOM 681 C CA . VAL A 1 90 ? 6.679 3.314 1.775 1.00 97.00 90 VAL A CA 1
ATOM 682 C C . VAL A 1 90 ? 6.614 4.260 2.968 1.00 97.00 90 VAL A C 1
ATOM 684 O O . VAL A 1 90 ? 5.526 4.587 3.436 1.00 97.00 90 VAL A O 1
ATOM 687 N N . LYS A 1 91 ? 7.770 4.756 3.428 1.00 97.69 91 LYS A N 1
ATOM 688 C CA . LYS A 1 91 ? 7.840 5.702 4.543 1.00 97.69 91 LYS A CA 1
ATOM 689 C C . LYS A 1 91 ? 7.032 6.969 4.258 1.00 97.69 91 LYS A C 1
ATOM 691 O O . LYS A 1 91 ? 6.256 7.376 5.114 1.00 97.69 91 LYS A O 1
ATOM 696 N N . THR A 1 92 ? 7.163 7.557 3.068 1.00 98.56 92 THR A N 1
ATOM 697 C CA . THR A 1 92 ? 6.362 8.720 2.663 1.00 98.56 92 THR A CA 1
ATOM 698 C C . THR A 1 92 ? 4.868 8.414 2.734 1.00 98.56 92 THR A C 1
ATOM 700 O O . THR A 1 92 ? 4.128 9.207 3.308 1.00 98.56 92 THR A O 1
ATOM 703 N N . GLY A 1 93 ? 4.420 7.259 2.228 1.00 98.06 93 GLY A N 1
ATOM 704 C CA . GLY A 1 93 ? 3.016 6.847 2.327 1.00 98.06 93 GLY A CA 1
ATOM 705 C C . GLY A 1 93 ? 2.527 6.725 3.776 1.00 98.06 93 GLY A C 1
ATOM 706 O O . GLY A 1 93 ? 1.455 7.230 4.112 1.00 98.06 93 GLY A O 1
ATOM 707 N N . ILE A 1 94 ? 3.336 6.125 4.657 1.00 98.00 94 ILE A N 1
ATOM 708 C CA . ILE A 1 94 ? 3.024 5.994 6.090 1.00 98.00 94 ILE A CA 1
ATOM 709 C C . ILE A 1 94 ? 2.949 7.372 6.757 1.00 98.00 94 ILE A C 1
ATOM 711 O O . ILE A 1 94 ? 1.987 7.658 7.468 1.00 98.00 94 ILE A O 1
ATOM 715 N N . ASP A 1 95 ? 3.933 8.241 6.517 1.00 98.38 95 ASP A N 1
ATOM 716 C CA . ASP A 1 95 ? 3.969 9.593 7.082 1.00 98.38 95 ASP A CA 1
ATOM 717 C C . ASP A 1 95 ? 2.743 10.409 6.635 1.00 98.38 95 ASP A C 1
ATOM 719 O O . ASP A 1 95 ? 2.125 11.101 7.449 1.00 98.38 95 ASP A O 1
ATOM 723 N N . THR A 1 96 ? 2.349 10.304 5.359 1.00 98.06 96 THR A N 1
ATOM 724 C CA . THR A 1 96 ? 1.131 10.932 4.829 1.00 98.06 96 THR A CA 1
ATOM 725 C C . THR A 1 96 ? -0.117 10.433 5.556 1.00 98.06 96 THR A C 1
ATOM 727 O O . THR A 1 96 ? -0.911 11.258 6.015 1.00 98.06 96 THR A O 1
ATOM 730 N N . TYR A 1 97 ? -0.271 9.116 5.723 1.00 97.00 97 TYR A N 1
ATOM 731 C CA . TYR A 1 97 ? -1.397 8.540 6.460 1.00 97.00 97 TYR A CA 1
ATOM 732 C C . TYR A 1 97 ? -1.439 9.036 7.911 1.00 97.00 97 TYR A C 1
ATOM 734 O O . TYR A 1 97 ? -2.456 9.565 8.354 1.00 97.00 97 TYR A O 1
ATOM 742 N N . LEU A 1 98 ? -0.323 8.955 8.640 1.00 97.06 98 LEU A N 1
ATOM 743 C CA . LEU A 1 98 ? -0.256 9.381 10.041 1.00 97.06 98 LEU A CA 1
ATOM 744 C C . LEU A 1 98 ? -0.562 10.870 10.219 1.00 97.06 98 LEU A C 1
ATOM 746 O O . LEU A 1 98 ? -1.195 11.259 11.198 1.00 97.06 98 LEU A O 1
ATOM 750 N N . ASN A 1 99 ? -0.133 11.717 9.284 1.00 97.50 99 ASN A N 1
ATOM 751 C CA . ASN A 1 99 ? -0.469 13.138 9.320 1.00 97.50 99 ASN A CA 1
ATOM 752 C C . ASN A 1 99 ? -1.955 13.396 9.047 1.00 97.50 99 ASN A C 1
ATOM 754 O O . ASN A 1 99 ? -2.504 14.360 9.574 1.00 97.50 99 ASN A O 1
ATOM 758 N N . SER A 1 100 ? -2.619 12.532 8.274 1.00 95.62 100 SER A N 1
ATOM 759 C CA . SER A 1 100 ? -4.059 12.639 8.019 1.00 95.62 100 SER A CA 1
ATOM 760 C C . SER A 1 100 ? -4.912 12.407 9.276 1.00 95.62 100 SER A C 1
ATOM 762 O O . SER A 1 100 ? -5.993 12.983 9.378 1.00 95.62 100 SER A O 1
ATOM 764 N N . LEU A 1 101 ? -4.393 11.638 10.245 1.00 95.00 101 LEU A N 1
ATOM 765 C CA . LEU A 1 101 ? -5.058 11.297 11.509 1.00 95.00 101 LEU A CA 1
ATOM 766 C C . LEU A 1 101 ? -4.974 12.388 12.587 1.00 95.00 101 LEU A C 1
ATOM 768 O O . LEU A 1 101 ? -5.685 12.310 13.580 1.00 95.00 101 LEU A O 1
ATOM 772 N N . LYS A 1 102 ? -4.096 13.388 12.436 1.00 91.62 102 LYS A N 1
ATOM 773 C CA . LYS A 1 102 ? -3.879 14.455 13.438 1.00 91.62 102 LYS A CA 1
ATOM 774 C C . LYS A 1 102 ? -4.903 15.600 13.351 1.00 91.62 102 LYS A C 1
ATOM 776 O O . LYS A 1 102 ? -4.645 16.675 13.887 1.00 91.62 102 LYS A O 1
ATOM 781 N N . LYS A 1 103 ? -5.989 15.399 12.606 1.00 60.47 103 LYS A N 1
ATOM 782 C CA . LYS A 1 103 ? -7.028 16.403 12.358 1.00 60.47 103 LYS A CA 1
ATOM 783 C C . LYS A 1 103 ? -8.055 16.439 13.477 1.00 60.47 103 LYS A C 1
ATOM 785 O O . LYS A 1 103 ? -8.437 15.347 13.946 1.00 60.47 103 LYS A O 1
#

Secondary structure (DSSP, 8-state):
-EEEEE---TT--SSSSTTSHHHHHHHHHHHHTTSS-EEEEEBTTTS---TT--HHHHHHHHHHHHHHHSSEE--B-HHHHHHTT-HHHHHHHHHHHHHHTT-

Nearest PDB structures (foldseek):
  2jk0-assembly2_F  TM=3.203E-01  e=9.078E-01  Pectobacterium carotovorum
  7som-assembly1_BC  TM=4.977E-01  e=4.274E+00  Chlamydomonas reinhardtii
  7dp8-assembly1_B  TM=4.123E-01  e=9.892E+00  Sus scrofa
  5ume-assembly3_C  TM=3.681E-01  e=7.163E+00  Haemophilus influenzae Rd KW20

InterPro domains:
  IPR032280 Domain of unknown function DUF4985 [PF16373] (10-91)

pLDDT: mean 95.13, std 4.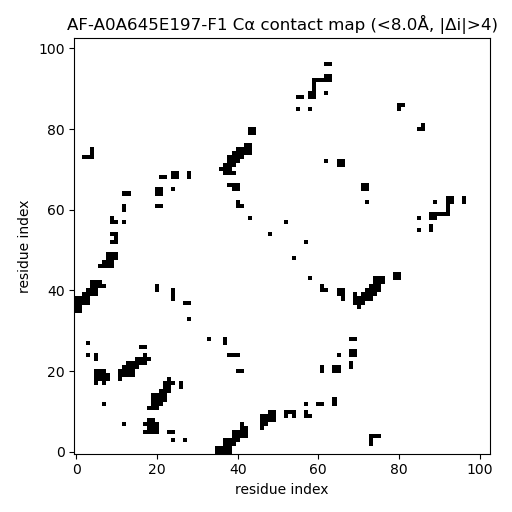68, range [60.47, 98.56]

Sequence (103 aa):
MMLIGAYAAANKVYGTGEWTMQGFCTRAKDLTKGAVPVYGGPDVGNWTVPAGTDVNQSVQQSVDACINACDGYFLFDMIHLKKANQWQYVKTGIDTYLNSLKK

Foldseek 3Di:
DEEDEQQEALVQDDDADSNHQLNVLLVVCVVCVVVDFYAYFYQQPPHHYDPPDPSLLSLLSRQVSNQVSTVHYDYPDVVNCVVVVNVVSNVNSVVVVVVVVVD